Protein AF-Q8CYQ8-F1 (afdb_monomer_lite)

Secondary structure (DSSP, 8-state):
--HHHHHHHHHHHTTSHHHHHSHHHHHHHHHHHHHHHTT--HHHHHHHHHHHHHHHHHHTTT---HHHHHHHHHHTTS----THHHHHHHHHHHHHHTT-

Organism: Streptococcus pneumoniae (strain ATCC BAA-255 / R6) (NCBI:txid171101)

Foldseek 3Di:
DDLVVLLVLLVVLLVDPQQVVPPLSNVLSVVLNVCVVVVNDSVVSLLSSLVSVLVVCVVVVLDDPPSSLVSLVVSLPPDDPDPSSVSSVVSSVSNVVVVD

Sequence (100 aa):
MMRNEFRERVEQLLQQKEINENSELSHLFRLAIQN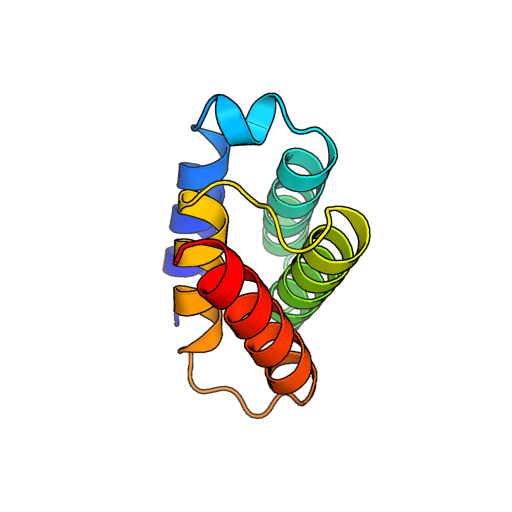LDRNEKYQTVMANLSQGLSLYLMTHHYQAPKSVIDFGLWIAKAPSQERGRLAFLQMLAQTLQGFR

Structure (mmCIF, N/CA/C/O backbone):
data_AF-Q8CYQ8-F1
#
_entry.id   AF-Q8CYQ8-F1
#
loop_
_atom_site.group_PDB
_atom_site.id
_atom_site.type_symbol
_atom_site.label_atom_id
_atom_site.label_alt_id
_atom_site.label_comp_id
_atom_site.label_asym_id
_atom_site.label_entity_id
_atom_site.label_seq_id
_atom_site.pdbx_PDB_ins_code
_atom_site.Cartn_x
_atom_site.Cartn_y
_atom_site.Cartn_z
_atom_site.occupancy
_atom_site.B_iso_or_equiv
_atom_site.auth_seq_id
_atom_site.auth_comp_id
_atom_site.auth_asym_id
_atom_site.auth_atom_id
_atom_site.pdbx_PDB_model_num
ATOM 1 N N . MET A 1 1 ? -0.898 -5.540 15.083 1.00 78.25 1 MET A N 1
ATOM 2 C CA . MET A 1 1 ? -1.171 -4.385 14.206 1.00 78.25 1 MET A CA 1
ATOM 3 C C . MET A 1 1 ? -2.669 -4.170 14.173 1.00 78.25 1 MET A C 1
ATOM 5 O O . MET A 1 1 ? -3.392 -5.147 13.996 1.00 78.25 1 MET A O 1
ATOM 9 N N . MET A 1 2 ? -3.120 -2.944 14.428 1.00 87.00 2 MET A N 1
ATOM 10 C CA . MET A 1 2 ? -4.547 -2.611 14.492 1.00 87.00 2 MET A CA 1
ATOM 11 C C . MET A 1 2 ? -5.058 -2.129 13.129 1.00 87.00 2 MET A C 1
ATOM 13 O O . MET A 1 2 ? -4.309 -1.516 12.373 1.00 87.00 2 MET A O 1
ATOM 17 N N . ARG A 1 3 ? -6.348 -2.358 12.839 1.00 90.50 3 ARG A N 1
ATOM 18 C CA . ARG A 1 3 ? -7.011 -1.909 11.596 1.00 90.50 3 ARG A CA 1
ATOM 19 C C . ARG A 1 3 ? -6.821 -0.410 11.340 1.00 90.50 3 ARG A C 1
ATOM 21 O O . ARG A 1 3 ? -6.556 -0.028 10.207 1.00 90.50 3 ARG A O 1
ATOM 28 N N . ASN A 1 4 ? -6.930 0.412 12.384 1.00 93.19 4 ASN A N 1
ATOM 29 C CA . ASN A 1 4 ? -6.810 1.868 12.270 1.00 93.19 4 ASN A CA 1
ATOM 30 C C . ASN A 1 4 ? -5.375 2.293 11.942 1.00 93.19 4 ASN A C 1
ATOM 32 O O . ASN A 1 4 ? -5.175 3.050 11.006 1.00 93.19 4 ASN A O 1
ATOM 36 N N . GLU A 1 5 ? -4.378 1.717 12.618 1.00 93.12 5 GLU A N 1
ATOM 37 C CA . GLU A 1 5 ? -2.960 2.000 12.348 1.00 93.12 5 GLU A CA 1
ATOM 38 C C . GLU A 1 5 ? -2.569 1.625 10.906 1.00 93.12 5 GLU A C 1
ATOM 40 O O . GLU A 1 5 ? -1.814 2.333 10.242 1.00 93.12 5 GLU A O 1
ATOM 45 N N . PHE A 1 6 ? -3.111 0.5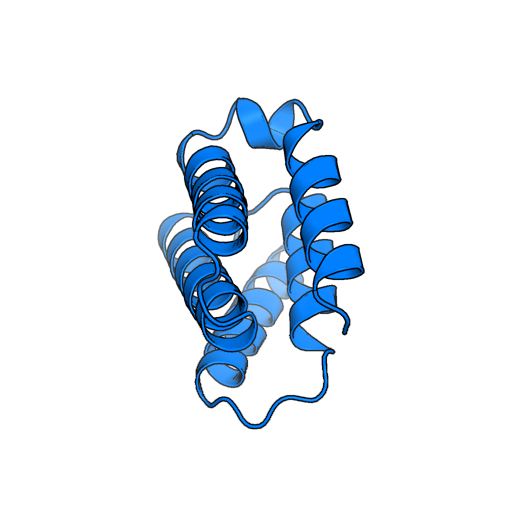14 10.392 1.00 94.44 6 PHE A N 1
ATOM 46 C CA . PHE A 1 6 ? -2.932 0.125 8.994 1.00 94.44 6 PHE A CA 1
ATOM 47 C C . PHE A 1 6 ? -3.583 1.117 8.032 1.00 94.44 6 PHE A C 1
ATOM 49 O O . PHE A 1 6 ? -2.926 1.545 7.085 1.00 94.44 6 PHE A O 1
ATOM 56 N N . ARG A 1 7 ? -4.840 1.510 8.285 1.00 96.81 7 ARG A N 1
ATOM 57 C CA . ARG A 1 7 ? -5.537 2.525 7.484 1.00 96.81 7 ARG A CA 1
ATOM 58 C C . ARG A 1 7 ? -4.741 3.828 7.435 1.00 96.81 7 ARG A C 1
ATOM 60 O O . ARG A 1 7 ? -4.457 4.302 6.342 1.00 96.81 7 ARG A O 1
ATOM 67 N N . GLU A 1 8 ? -4.338 4.352 8.589 1.00 96.94 8 GLU A N 1
ATOM 68 C CA . GLU A 1 8 ? -3.609 5.619 8.697 1.00 96.94 8 GLU A CA 1
ATOM 69 C C . GLU A 1 8 ? -2.317 5.604 7.876 1.00 96.94 8 GLU A C 1
ATOM 71 O O . GLU A 1 8 ? -2.031 6.547 7.143 1.00 96.94 8 GLU A O 1
ATOM 76 N N . ARG A 1 9 ? -1.545 4.513 7.932 1.00 96.69 9 ARG A N 1
ATOM 77 C CA . ARG A 1 9 ? -0.309 4.398 7.142 1.00 96.69 9 ARG A CA 1
ATOM 78 C C . ARG A 1 9 ? -0.568 4.296 5.644 1.00 96.69 9 ARG A C 1
ATOM 80 O O . ARG A 1 9 ? 0.188 4.872 4.866 1.00 96.69 9 ARG A O 1
ATOM 87 N N . VAL A 1 10 ? -1.617 3.587 5.231 1.00 98.00 10 VAL A N 1
ATOM 88 C CA . VAL A 1 10 ? -2.012 3.531 3.815 1.00 98.00 10 VAL A CA 1
ATOM 89 C C . VAL A 1 10 ? -2.468 4.912 3.330 1.00 98.00 10 VAL A C 1
ATOM 91 O O . VAL A 1 10 ? -2.075 5.344 2.248 1.00 98.00 10 VAL A O 1
ATOM 94 N N . GLU A 1 11 ? -3.229 5.647 4.139 1.00 98.06 11 GLU A N 1
ATOM 95 C CA . GLU A 1 11 ? -3.653 7.018 3.830 1.00 98.06 11 GLU A CA 1
ATOM 96 C C . GLU A 1 11 ? -2.458 7.984 3.756 1.00 98.06 11 GLU A C 1
ATOM 98 O O . GLU A 1 11 ? -2.395 8.799 2.839 1.00 98.06 11 GLU A O 1
ATOM 103 N N . GLN A 1 12 ? -1.463 7.848 4.638 1.00 97.94 12 GLN A N 1
ATOM 104 C CA . GLN A 1 12 ? -0.213 8.618 4.569 1.00 97.94 12 GLN A CA 1
ATOM 105 C C . GLN A 1 12 ? 0.585 8.336 3.290 1.00 97.94 12 GLN A C 1
ATOM 107 O O . GLN A 1 12 ? 1.126 9.266 2.693 1.00 97.94 12 GLN A O 1
ATOM 112 N N . LEU A 1 13 ? 0.649 7.081 2.831 1.00 98.12 13 LEU A N 1
ATOM 113 C CA . LEU A 1 13 ? 1.264 6.755 1.538 1.00 98.12 13 LEU A CA 1
ATOM 114 C C . LEU A 1 13 ? 0.508 7.424 0.387 1.00 98.12 13 LEU A C 1
ATOM 116 O O . LEU A 1 13 ? 1.123 8.009 -0.499 1.00 98.12 13 LEU A O 1
ATOM 120 N N . LEU A 1 14 ? -0.825 7.425 0.437 1.00 98.12 14 LEU A N 1
ATOM 121 C CA . LEU A 1 14 ? -1.673 8.088 -0.558 1.00 98.12 14 LEU A CA 1
ATOM 122 C C . LEU A 1 14 ? -1.588 9.623 -0.541 1.00 98.12 14 LEU A C 1
ATOM 124 O O . LEU A 1 14 ? -2.138 10.254 -1.440 1.00 98.12 14 LEU A O 1
ATOM 128 N N . GLN A 1 15 ? -0.897 10.242 0.418 1.00 97.62 15 GLN A N 1
ATOM 129 C CA . GLN A 1 15 ? -0.581 11.677 0.388 1.00 97.62 15 GLN A CA 1
ATOM 130 C C . GLN A 1 15 ? 0.725 11.980 -0.359 1.00 97.62 15 GLN A C 1
ATOM 132 O O . GLN A 1 15 ? 0.998 13.131 -0.697 1.00 97.62 15 GLN A O 1
ATOM 137 N N . GLN A 1 16 ? 1.544 10.964 -0.629 1.00 97.81 16 GLN A N 1
ATOM 138 C CA . GLN A 1 16 ? 2.845 11.149 -1.253 1.00 97.81 16 GLN A CA 1
ATOM 139 C C . GLN A 1 16 ? 2.699 11.253 -2.769 1.00 97.81 16 GLN A C 1
ATOM 141 O O . GLN A 1 16 ? 2.003 10.463 -3.413 1.00 97.81 16 GLN A O 1
ATOM 146 N N . LYS A 1 17 ? 3.389 12.234 -3.353 1.00 96.06 17 LYS A N 1
ATOM 147 C CA . LYS A 1 17 ? 3.375 12.465 -4.798 1.00 96.06 17 LYS A CA 1
ATOM 148 C C . LYS A 1 17 ? 3.865 11.234 -5.571 1.00 96.06 17 LYS A C 1
ATOM 150 O O . LYS A 1 17 ? 3.175 10.791 -6.478 1.00 96.06 17 LYS A O 1
ATOM 155 N N . GLU A 1 18 ? 4.973 10.631 -5.137 1.00 95.69 18 GLU A N 1
ATOM 156 C CA . GLU A 1 18 ? 5.562 9.437 -5.766 1.00 95.69 18 GLU A CA 1
ATOM 157 C C . GLU A 1 18 ? 4.598 8.241 -5.835 1.00 95.69 18 GLU A C 1
ATOM 159 O O . GLU A 1 18 ? 4.613 7.483 -6.801 1.00 95.69 18 GLU A O 1
ATOM 164 N N . ILE A 1 19 ? 3.715 8.095 -4.841 1.00 97.50 19 ILE A N 1
ATOM 165 C CA . ILE A 1 19 ? 2.714 7.026 -4.812 1.00 97.50 19 ILE A CA 1
ATOM 166 C C . ILE A 1 19 ? 1.553 7.344 -5.748 1.00 97.50 19 ILE A C 1
ATOM 168 O O . ILE A 1 19 ? 1.033 6.443 -6.392 1.00 97.50 19 ILE A O 1
ATOM 172 N N . ASN A 1 20 ? 1.134 8.607 -5.841 1.00 96.50 20 ASN A N 1
ATOM 173 C CA . ASN A 1 20 ? 0.027 8.999 -6.717 1.00 96.50 20 ASN A CA 1
ATOM 174 C C . ASN A 1 20 ? 0.415 9.087 -8.195 1.00 96.50 20 ASN A C 1
ATOM 176 O O . ASN A 1 20 ? -0.446 8.893 -9.048 1.00 96.50 20 ASN A O 1
ATOM 180 N N . GLU A 1 21 ? 1.683 9.361 -8.500 1.00 96.62 21 GLU A N 1
ATOM 181 C CA . GLU A 1 21 ? 2.211 9.312 -9.869 1.00 96.62 21 GLU A CA 1
ATOM 182 C C . GLU A 1 21 ? 2.419 7.871 -10.356 1.00 96.62 21 GLU A C 1
ATOM 184 O O . GLU A 1 21 ? 2.423 7.623 -11.561 1.00 96.62 21 GLU A O 1
ATOM 189 N N . ASN A 1 22 ? 2.520 6.906 -9.437 1.00 97.38 22 ASN A N 1
ATOM 190 C CA . ASN A 1 22 ? 2.522 5.485 -9.754 1.00 97.38 22 ASN A CA 1
ATOM 191 C C . ASN A 1 22 ? 1.093 4.917 -9.702 1.00 97.38 22 ASN A C 1
ATOM 193 O O . ASN A 1 22 ? 0.541 4.651 -8.631 1.00 97.38 22 ASN A O 1
ATOM 197 N N . SER A 1 23 ? 0.483 4.719 -10.871 1.00 96.62 23 SER A N 1
ATOM 198 C CA . SER A 1 23 ? -0.911 4.270 -10.978 1.00 96.62 23 SER A CA 1
ATOM 199 C C . SER A 1 23 ? -1.161 2.910 -10.317 1.00 96.62 23 SER A C 1
ATOM 201 O O . SER A 1 23 ? -2.205 2.734 -9.687 1.00 96.62 23 SER A O 1
ATOM 203 N N . GLU A 1 24 ? -0.214 1.974 -10.401 1.00 97.94 24 GLU A N 1
ATOM 204 C CA . GLU A 1 24 ? -0.337 0.635 -9.815 1.00 97.94 24 GLU A CA 1
ATOM 205 C C . GLU A 1 24 ? -0.317 0.679 -8.287 1.00 97.94 24 GLU A C 1
ATOM 207 O O . GLU A 1 24 ? -1.225 0.155 -7.636 1.00 97.94 24 GLU A O 1
ATOM 212 N N . LEU A 1 25 ? 0.669 1.362 -7.699 1.00 98.25 25 LEU A N 1
ATOM 213 C CA . LEU A 1 25 ? 0.757 1.526 -6.248 1.00 98.25 25 LEU A CA 1
ATOM 214 C C . LEU A 1 25 ? -0.443 2.304 -5.704 1.00 98.25 25 LEU A C 1
ATOM 216 O O . LEU A 1 25 ? -1.069 1.865 -4.735 1.00 98.25 25 LEU A O 1
ATOM 220 N N . SER A 1 26 ? -0.809 3.422 -6.342 1.00 98.25 26 SER A N 1
ATOM 221 C CA . SER A 1 26 ? -1.992 4.197 -5.949 1.00 98.25 26 SER A CA 1
ATOM 222 C C . SER A 1 26 ? -3.252 3.332 -5.977 1.00 98.25 26 SER A C 1
ATOM 224 O O . SER A 1 26 ? -4.045 3.366 -5.033 1.00 98.25 26 SER A O 1
ATOM 226 N N . HIS A 1 27 ? -3.422 2.509 -7.017 1.00 98.38 27 HIS A N 1
ATOM 227 C CA . HIS A 1 27 ? -4.553 1.595 -7.129 1.00 98.38 27 HIS A CA 1
ATOM 228 C C . HIS A 1 27 ? -4.570 0.557 -6.002 1.00 98.38 27 HIS A C 1
ATOM 230 O O . HIS A 1 27 ? -5.598 0.413 -5.338 1.00 98.38 27 HIS A O 1
ATOM 236 N N . LEU A 1 28 ? -3.442 -0.111 -5.732 1.00 98.44 28 LEU A N 1
ATOM 237 C CA . LEU A 1 28 ? -3.326 -1.103 -4.657 1.00 98.44 28 LEU A CA 1
ATOM 238 C C . LEU A 1 28 ? -3.710 -0.516 -3.291 1.00 98.44 28 LEU A C 1
ATOM 240 O O . LEU A 1 28 ? -4.499 -1.110 -2.551 1.00 98.44 28 LEU A O 1
ATOM 244 N N . PHE A 1 29 ? -3.199 0.672 -2.968 1.00 98.50 29 PHE A N 1
ATOM 245 C CA . PHE A 1 29 ? -3.492 1.332 -1.697 1.00 98.50 29 PHE A CA 1
ATOM 246 C C . PHE A 1 29 ? -4.939 1.834 -1.611 1.00 98.50 29 PHE A C 1
ATOM 248 O O . PHE A 1 29 ? -5.590 1.645 -0.582 1.00 98.50 29 PHE A O 1
ATOM 255 N N . ARG A 1 30 ? -5.492 2.410 -2.687 1.00 98.38 30 ARG A N 1
ATOM 256 C CA . ARG A 1 30 ? -6.904 2.841 -2.721 1.00 98.38 30 ARG A CA 1
ATOM 257 C C . ARG A 1 30 ? -7.863 1.663 -2.600 1.00 98.38 30 ARG A C 1
ATOM 259 O O . ARG A 1 30 ? -8.844 1.762 -1.865 1.00 98.38 30 ARG A O 1
ATOM 266 N N . LEU A 1 31 ? -7.564 0.548 -3.266 1.00 98.19 31 LEU A N 1
ATOM 267 C CA . LEU A 1 31 ? -8.352 -0.677 -3.164 1.00 98.19 31 LEU A CA 1
ATOM 268 C C . LEU A 1 31 ? -8.342 -1.219 -1.730 1.00 98.19 31 LEU A C 1
ATOM 270 O O . LEU A 1 31 ? -9.391 -1.587 -1.207 1.00 98.19 31 LEU A O 1
ATOM 274 N N . ALA A 1 32 ? -7.187 -1.193 -1.056 1.00 97.88 32 ALA A N 1
ATOM 275 C CA . ALA A 1 32 ? -7.104 -1.589 0.346 1.00 97.88 32 ALA A CA 1
ATOM 276 C C . ALA A 1 32 ? -8.015 -0.728 1.241 1.00 97.88 32 ALA A C 1
ATOM 278 O O . ALA A 1 32 ? -8.768 -1.272 2.047 1.00 97.88 32 ALA A O 1
ATOM 279 N N . ILE A 1 33 ? -8.011 0.600 1.068 1.00 98.19 33 ILE A N 1
ATOM 280 C CA . ILE A 1 33 ? -8.902 1.508 1.811 1.00 98.19 33 ILE A CA 1
ATOM 281 C C . ILE A 1 33 ? -10.376 1.219 1.520 1.00 98.19 33 ILE A C 1
ATOM 283 O O . ILE A 1 33 ? -11.160 1.070 2.459 1.00 98.19 33 ILE A O 1
ATOM 287 N N . GLN A 1 34 ? -10.734 1.069 0.245 1.00 97.81 34 GLN A N 1
ATOM 288 C CA . GLN A 1 34 ? -12.101 0.771 -0.178 1.00 97.81 34 GLN A CA 1
ATOM 289 C C . GLN A 1 34 ? -12.612 -0.543 0.426 1.00 97.81 34 GLN A C 1
ATOM 291 O O . GLN A 1 34 ? -13.755 -0.621 0.879 1.00 97.81 34 GLN A O 1
ATOM 296 N N . ASN A 1 35 ? -11.771 -1.573 0.464 1.00 97.31 35 ASN A N 1
ATOM 297 C CA . ASN A 1 35 ? -12.127 -2.862 1.041 1.00 97.31 35 ASN A CA 1
ATOM 298 C C . ASN A 1 35 ? -12.292 -2.780 2.564 1.00 97.31 35 ASN A C 1
ATOM 300 O O . ASN A 1 35 ? -13.220 -3.377 3.117 1.00 97.31 35 ASN A O 1
ATOM 304 N N . LEU A 1 36 ? -11.463 -1.979 3.248 1.00 96.00 36 LEU A N 1
ATOM 305 C CA . LEU A 1 36 ? -11.698 -1.663 4.659 1.00 96.00 36 LEU A CA 1
ATOM 306 C C . LEU A 1 36 ? -13.030 -0.933 4.854 1.00 96.00 36 LEU A C 1
ATOM 308 O O . LEU A 1 36 ? -13.733 -1.254 5.806 1.00 96.00 36 LEU A O 1
ATOM 312 N N . ASP A 1 37 ? -13.403 0.010 3.987 1.00 95.94 37 ASP A N 1
ATOM 313 C CA . ASP A 1 37 ? -14.686 0.729 4.089 1.00 95.94 37 ASP A CA 1
ATOM 314 C C . ASP A 1 37 ? -15.891 -0.189 3.856 1.00 95.94 37 ASP A C 1
ATOM 316 O O . ASP A 1 37 ? -16.932 -0.039 4.492 1.00 95.94 37 ASP A O 1
ATOM 320 N N . ARG A 1 38 ? -15.728 -1.212 3.011 1.00 95.00 38 ARG A N 1
ATOM 321 C CA . ARG A 1 38 ? -16.731 -2.262 2.763 1.00 95.00 38 ARG A CA 1
ATOM 322 C C . ARG A 1 38 ? -16.832 -3.307 3.879 1.00 95.00 38 ARG A C 1
ATOM 324 O O . ARG A 1 38 ? -17.559 -4.285 3.725 1.00 95.00 38 ARG A O 1
ATOM 331 N N . ASN A 1 39 ? -16.135 -3.110 5.000 1.00 88.38 39 ASN A N 1
ATOM 332 C CA . ASN A 1 39 ? -16.062 -4.052 6.121 1.00 88.38 39 ASN A CA 1
ATOM 333 C C . ASN A 1 39 ? -15.536 -5.444 5.737 1.00 88.38 39 ASN A C 1
ATOM 335 O O . ASN A 1 39 ? -15.866 -6.436 6.394 1.00 88.38 39 ASN A O 1
ATOM 339 N N . GLU A 1 40 ? -14.669 -5.531 4.721 1.00 92.12 40 GLU A N 1
ATOM 340 C CA . GLU A 1 40 ? -13.893 -6.751 4.519 1.00 92.12 40 GLU A CA 1
ATOM 341 C C . GLU A 1 40 ? -13.042 -7.050 5.759 1.00 92.12 40 GLU A C 1
ATOM 343 O O . GLU A 1 40 ? -12.608 -6.155 6.497 1.00 92.12 40 GLU A O 1
ATOM 348 N N . LYS A 1 41 ? -12.789 -8.341 6.000 1.00 92.50 41 LYS A N 1
ATOM 349 C CA . LYS A 1 41 ? -11.946 -8.763 7.117 1.00 92.50 41 LYS A CA 1
ATOM 350 C C . LYS A 1 41 ? -10.567 -8.132 6.962 1.00 92.50 41 LYS A C 1
ATOM 352 O O . LYS A 1 41 ? -9.909 -8.303 5.940 1.00 92.50 41 LYS A O 1
ATOM 357 N N . TYR A 1 42 ? -10.109 -7.463 8.015 1.00 91.12 42 TYR A N 1
ATOM 358 C CA . TYR A 1 42 ? -8.812 -6.791 8.050 1.00 91.12 42 TYR A CA 1
ATOM 359 C C . TYR A 1 42 ? -7.657 -7.696 7.589 1.00 91.12 42 TYR A C 1
ATOM 361 O O . TYR A 1 42 ? -6.806 -7.273 6.811 1.00 91.12 42 TYR A O 1
ATOM 369 N N . GLN A 1 43 ? -7.663 -8.961 8.018 1.00 89.44 43 GLN A N 1
ATOM 370 C CA . GLN A 1 43 ? -6.655 -9.947 7.627 1.00 89.44 43 GLN A CA 1
ATOM 371 C C . GLN A 1 43 ? -6.671 -10.217 6.117 1.00 89.44 43 GLN A C 1
ATOM 373 O O . GLN A 1 43 ? -5.609 -10.303 5.508 1.00 89.44 43 GLN A O 1
ATOM 378 N N . THR A 1 44 ? -7.857 -10.291 5.507 1.00 91.69 44 THR A N 1
ATOM 379 C CA . THR A 1 44 ? -8.020 -10.464 4.058 1.00 91.69 44 THR A CA 1
ATOM 380 C C . THR A 1 44 ? -7.493 -9.249 3.300 1.00 91.69 44 THR A C 1
ATOM 382 O O . THR A 1 44 ? -6.736 -9.415 2.349 1.00 91.69 44 THR A O 1
ATOM 385 N N . VAL A 1 45 ? -7.797 -8.030 3.759 1.00 94.44 45 VAL A N 1
ATOM 386 C CA . VAL A 1 45 ? -7.270 -6.803 3.137 1.00 94.44 45 VAL A CA 1
ATOM 387 C C . VAL A 1 45 ? -5.743 -6.748 3.215 1.00 94.44 45 VAL A C 1
ATOM 389 O O . VAL A 1 45 ? -5.085 -6.482 2.210 1.00 94.44 45 VAL A O 1
ATOM 392 N N . MET A 1 46 ? -5.163 -7.047 4.383 1.00 92.00 46 MET A N 1
ATOM 393 C CA . MET A 1 46 ? -3.708 -7.119 4.541 1.00 92.00 46 MET A CA 1
ATOM 394 C C . MET A 1 46 ? -3.072 -8.157 3.613 1.00 92.00 46 MET A C 1
ATOM 396 O O . MET A 1 46 ? -2.035 -7.876 3.010 1.00 92.00 46 MET A O 1
ATOM 400 N N . ALA A 1 47 ? -3.661 -9.352 3.516 1.00 90.12 47 ALA A N 1
ATOM 401 C CA . ALA A 1 47 ? -3.148 -10.428 2.674 1.00 90.12 47 ALA A CA 1
ATOM 402 C C . ALA A 1 47 ? -3.184 -10.037 1.190 1.00 90.12 47 ALA A C 1
ATOM 404 O O . ALA A 1 47 ? -2.167 -10.156 0.507 1.00 90.12 47 ALA A O 1
ATOM 405 N N . ASN A 1 48 ? -4.307 -9.482 0.729 1.00 93.56 48 ASN A N 1
ATOM 406 C CA . ASN A 1 48 ? -4.477 -9.021 -0.648 1.00 93.56 48 ASN A CA 1
ATOM 407 C C . ASN A 1 48 ? -3.497 -7.893 -0.992 1.00 93.56 48 ASN A C 1
ATOM 409 O O . ASN A 1 48 ? -2.844 -7.948 -2.032 1.00 93.56 48 ASN A O 1
ATOM 413 N N . LEU A 1 49 ? -3.329 -6.903 -0.104 1.00 95.50 49 LEU A N 1
ATOM 414 C CA . LEU A 1 49 ? -2.358 -5.829 -0.322 1.00 95.50 49 LEU A CA 1
ATOM 415 C C . LEU A 1 49 ? -0.924 -6.371 -0.351 1.00 95.50 49 LEU A C 1
ATOM 417 O O . LEU A 1 49 ? -0.151 -5.994 -1.225 1.00 95.50 49 LEU A O 1
ATOM 421 N N . SER A 1 50 ? -0.573 -7.281 0.562 1.00 93.38 50 SER A N 1
ATOM 422 C CA . SER A 1 50 ? 0.761 -7.900 0.585 1.00 93.38 50 SER A CA 1
ATOM 423 C C . SER A 1 50 ? 1.045 -8.653 -0.716 1.00 93.38 50 SER A C 1
ATOM 425 O O . SER A 1 50 ? 2.127 -8.518 -1.278 1.00 93.38 50 SER A O 1
ATOM 427 N N . GLN A 1 51 ? 0.064 -9.402 -1.227 1.00 93.44 51 GLN A N 1
ATOM 428 C CA . GLN A 1 51 ? 0.177 -10.110 -2.501 1.00 93.44 51 GLN A CA 1
ATOM 429 C C . GLN A 1 51 ? 0.303 -9.145 -3.688 1.00 93.44 51 GLN A C 1
ATOM 431 O O . GLN A 1 51 ? 1.141 -9.361 -4.563 1.00 93.44 51 GLN A O 1
ATOM 436 N N . GLY A 1 52 ? -0.485 -8.068 -3.705 1.00 96.38 52 GLY A N 1
ATOM 437 C CA . GLY A 1 52 ? -0.385 -7.025 -4.724 1.00 96.38 52 GLY A CA 1
ATOM 438 C C . GLY A 1 52 ? 0.990 -6.355 -4.733 1.00 96.38 52 GLY A C 1
ATOM 439 O O . GLY A 1 52 ? 1.597 -6.209 -5.790 1.00 96.38 52 GLY A O 1
ATOM 440 N N . LEU A 1 53 ? 1.534 -6.039 -3.554 1.00 96.50 53 LEU A N 1
ATOM 441 C CA . LEU A 1 53 ? 2.885 -5.492 -3.424 1.00 96.50 53 LEU A CA 1
ATOM 442 C C . LEU A 1 53 ? 3.962 -6.499 -3.847 1.00 96.50 53 LEU A C 1
ATOM 444 O O . LEU A 1 53 ? 4.921 -6.106 -4.503 1.00 96.50 53 LEU A O 1
ATOM 448 N N . SER A 1 54 ? 3.813 -7.793 -3.539 1.00 94.00 54 SER A N 1
ATOM 449 C CA . SER A 1 54 ? 4.714 -8.829 -4.068 1.00 94.00 54 SER A CA 1
ATOM 450 C C . SER A 1 54 ? 4.746 -8.828 -5.594 1.00 94.00 54 SER A C 1
ATOM 452 O O . SER A 1 54 ? 5.828 -8.847 -6.177 1.00 94.00 54 SER A O 1
ATOM 454 N N . LEU A 1 55 ? 3.575 -8.794 -6.237 1.00 95.69 55 LEU A N 1
ATOM 455 C CA . LEU A 1 55 ? 3.473 -8.790 -7.695 1.00 95.69 55 LEU A CA 1
ATOM 456 C C . LEU A 1 55 ? 4.061 -7.510 -8.303 1.00 95.69 55 LEU A C 1
ATOM 458 O O . LEU A 1 55 ? 4.779 -7.580 -9.301 1.00 95.69 55 LEU A O 1
ATOM 462 N N . TYR A 1 56 ? 3.810 -6.360 -7.677 1.00 97.25 56 TYR A N 1
ATOM 463 C CA . TYR A 1 56 ? 4.429 -5.096 -8.063 1.00 97.25 56 TYR A CA 1
ATOM 464 C C . TYR A 1 56 ? 5.960 -5.208 -8.030 1.00 97.25 56 TYR A C 1
ATOM 466 O O . TYR A 1 56 ? 6.623 -4.949 -9.030 1.00 97.25 56 TYR A O 1
ATOM 474 N N . LEU A 1 57 ? 6.532 -5.693 -6.921 1.00 95.69 57 LEU A N 1
ATOM 475 C CA . LEU A 1 57 ? 7.983 -5.863 -6.800 1.00 95.69 57 LEU A CA 1
ATOM 476 C C . LEU A 1 57 ? 8.539 -6.817 -7.865 1.00 95.69 57 LEU A C 1
ATOM 478 O O . LEU A 1 57 ? 9.563 -6.510 -8.460 1.00 95.69 57 LEU A O 1
ATOM 482 N N . MET A 1 58 ? 7.862 -7.929 -8.166 1.00 94.00 58 MET A N 1
ATOM 483 C CA . MET A 1 58 ? 8.292 -8.842 -9.238 1.00 94.00 58 MET A CA 1
ATOM 484 C C . MET A 1 58 ? 8.374 -8.161 -10.599 1.00 94.00 58 MET A C 1
ATOM 486 O O . MET A 1 58 ? 9.350 -8.327 -11.326 1.00 94.00 58 MET A O 1
ATOM 490 N N . THR A 1 59 ? 7.322 -7.428 -10.952 1.00 96.06 59 THR A N 1
ATOM 491 C CA . THR A 1 59 ? 7.164 -6.818 -12.278 1.00 96.06 59 THR A CA 1
ATOM 492 C C . THR A 1 59 ? 8.022 -5.569 -12.451 1.00 96.06 59 THR A C 1
ATOM 494 O O . THR A 1 59 ? 8.383 -5.225 -13.572 1.00 96.06 59 THR A O 1
ATOM 497 N N . HIS A 1 60 ? 8.421 -4.941 -11.345 1.00 95.69 60 HIS A N 1
ATOM 498 C CA . HIS A 1 60 ? 9.243 -3.735 -11.316 1.00 95.69 60 HIS A CA 1
ATOM 499 C C . HIS A 1 60 ? 10.695 -4.025 -10.908 1.00 95.69 60 HIS A C 1
ATOM 501 O O . HIS A 1 60 ? 11.367 -3.166 -10.343 1.00 95.69 60 HIS A O 1
ATOM 507 N N . HIS A 1 61 ? 11.195 -5.238 -11.170 1.00 93.69 61 HIS A N 1
ATOM 508 C CA . HIS A 1 61 ? 12.582 -5.645 -10.891 1.00 93.69 61 HIS A CA 1
ATOM 509 C C . HIS A 1 61 ? 13.031 -5.360 -9.452 1.00 93.69 61 HIS A C 1
ATOM 511 O O . HIS A 1 61 ? 14.165 -4.958 -9.198 1.00 93.69 61 HIS A O 1
ATOM 517 N N . TYR A 1 62 ? 12.123 -5.566 -8.503 1.00 91.62 62 TYR A N 1
ATOM 518 C CA . TYR A 1 62 ? 12.322 -5.338 -7.079 1.00 91.62 62 TYR A CA 1
ATOM 519 C C . TYR A 1 62 ? 12.605 -3.875 -6.726 1.00 91.62 62 TYR A C 1
ATOM 521 O O . TYR A 1 62 ? 13.122 -3.605 -5.647 1.00 91.62 62 TYR A O 1
ATOM 529 N N . GLN A 1 63 ? 12.234 -2.928 -7.589 1.00 92.62 63 GLN A N 1
ATOM 530 C CA . GLN A 1 63 ? 12.342 -1.496 -7.338 1.00 92.62 63 GLN A CA 1
ATOM 531 C C . GLN A 1 63 ? 10.993 -0.934 -6.886 1.00 92.62 63 GLN A C 1
ATOM 533 O O . GLN A 1 63 ? 9.958 -1.136 -7.519 1.00 92.62 63 GLN A O 1
ATOM 538 N N . ALA A 1 64 ? 11.002 -0.189 -5.786 1.00 94.06 64 ALA A N 1
ATOM 539 C CA . ALA A 1 64 ? 9.850 0.567 -5.318 1.00 94.06 64 ALA A CA 1
ATOM 540 C C . ALA A 1 64 ? 10.317 1.797 -4.533 1.00 94.06 64 ALA A C 1
ATOM 542 O O . ALA A 1 64 ? 11.451 1.810 -4.038 1.00 94.06 64 ALA A O 1
ATOM 543 N N . PRO A 1 65 ? 9.450 2.809 -4.362 1.00 95.94 65 PRO A N 1
ATOM 544 C CA . PRO A 1 65 ? 9.731 3.911 -3.458 1.00 95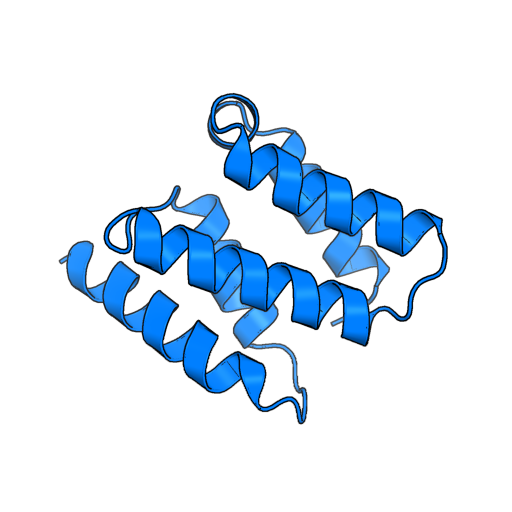.94 65 PRO A CA 1
ATOM 545 C C . PRO A 1 65 ? 10.065 3.408 -2.051 1.00 95.94 65 PRO A C 1
ATOM 547 O O . PRO A 1 65 ? 9.470 2.445 -1.557 1.00 95.94 65 PRO A O 1
ATOM 550 N N . LYS A 1 66 ? 11.004 4.079 -1.378 1.00 94.19 66 LYS A N 1
ATOM 551 C CA . LYS A 1 66 ? 11.459 3.686 -0.035 1.00 94.19 66 LYS A CA 1
ATOM 552 C C . LYS A 1 66 ? 10.295 3.591 0.957 1.00 94.19 66 LYS A C 1
ATOM 554 O O . LY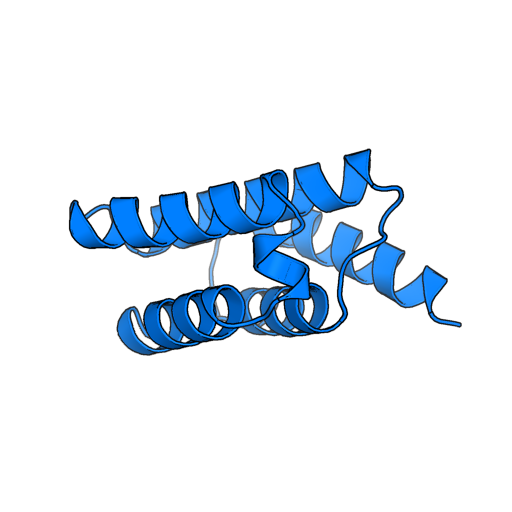S A 1 66 ? 10.261 2.675 1.773 1.00 94.19 66 LYS A O 1
ATOM 559 N N . SER A 1 67 ? 9.323 4.492 0.846 1.00 96.31 67 SER A N 1
ATOM 560 C CA . SER A 1 67 ? 8.095 4.516 1.643 1.00 96.31 67 SER A CA 1
ATOM 561 C C . SER A 1 67 ? 7.283 3.213 1.542 1.00 96.31 67 SER A C 1
ATOM 563 O O . SER A 1 67 ? 6.803 2.706 2.558 1.00 96.31 67 SER A O 1
ATOM 565 N N . VAL A 1 68 ? 7.196 2.618 0.348 1.00 96.44 68 VAL A N 1
ATOM 566 C CA . VAL A 1 68 ? 6.534 1.324 0.105 1.00 96.44 68 VAL A CA 1
ATOM 567 C C . VAL A 1 68 ? 7.316 0.178 0.734 1.00 96.44 68 VAL A C 1
ATOM 569 O O . VAL A 1 68 ? 6.716 -0.718 1.324 1.00 96.44 68 VAL A O 1
ATOM 572 N N . ILE A 1 69 ? 8.647 0.209 0.649 1.00 94.19 69 ILE A N 1
ATOM 573 C CA . ILE A 1 69 ? 9.508 -0.811 1.262 1.00 94.19 69 ILE A CA 1
ATOM 574 C C . ILE A 1 69 ? 9.420 -0.752 2.785 1.00 94.19 69 ILE A C 1
ATOM 576 O O . ILE A 1 69 ? 9.218 -1.783 3.428 1.00 94.19 69 ILE A O 1
ATOM 580 N N . ASP A 1 70 ? 9.482 0.447 3.361 1.00 94.12 70 ASP A N 1
ATOM 581 C CA . ASP A 1 70 ? 9.328 0.667 4.799 1.00 94.12 70 ASP A CA 1
ATOM 582 C C . ASP A 1 70 ? 7.946 0.193 5.283 1.00 94.12 70 ASP A C 1
ATOM 584 O O . ASP A 1 70 ? 7.839 -0.493 6.305 1.00 94.12 70 ASP A O 1
ATOM 588 N N . PHE A 1 71 ? 6.886 0.485 4.520 1.00 95.44 71 PHE A N 1
ATOM 589 C CA . PHE A 1 71 ? 5.542 -0.029 4.784 1.00 95.44 71 PHE A CA 1
ATOM 590 C C . PHE A 1 71 ? 5.471 -1.556 4.684 1.00 95.44 71 PHE A C 1
ATOM 592 O O . PHE A 1 71 ? 4.919 -2.208 5.573 1.00 95.44 71 PHE A O 1
ATOM 599 N N . GLY A 1 72 ? 6.069 -2.135 3.642 1.00 93.06 72 GLY A N 1
ATOM 600 C CA . GLY A 1 72 ? 6.155 -3.574 3.436 1.00 93.06 72 GLY A CA 1
ATOM 601 C C . GLY A 1 72 ? 6.828 -4.277 4.611 1.00 93.06 72 GLY A C 1
ATOM 602 O O . GLY A 1 72 ? 6.282 -5.224 5.172 1.00 93.06 72 GLY A O 1
ATOM 603 N N . LEU A 1 73 ? 7.971 -3.762 5.063 1.00 90.69 73 LEU A N 1
ATOM 604 C CA . LEU A 1 73 ? 8.664 -4.263 6.250 1.00 90.69 73 LEU A CA 1
ATOM 605 C C . LEU A 1 73 ? 7.813 -4.121 7.514 1.00 90.69 73 LEU A C 1
ATOM 607 O O . LEU A 1 73 ? 7.829 -5.006 8.371 1.00 90.69 73 LEU A O 1
ATOM 611 N N . TRP A 1 74 ? 7.065 -3.026 7.644 1.00 90.81 74 TRP A N 1
ATOM 612 C CA . TRP A 1 74 ? 6.183 -2.794 8.783 1.00 90.81 74 TRP A CA 1
ATOM 613 C C . TRP A 1 74 ? 5.028 -3.808 8.837 1.00 90.81 74 TRP A C 1
ATOM 615 O O . TRP A 1 74 ? 4.849 -4.465 9.869 1.00 90.81 74 TRP A O 1
ATOM 625 N N . ILE A 1 75 ? 4.305 -4.041 7.733 1.00 90.44 75 ILE A N 1
ATOM 626 C CA . ILE A 1 75 ? 3.259 -5.084 7.687 1.00 90.44 75 ILE A CA 1
ATOM 627 C C . ILE A 1 75 ? 3.851 -6.485 7.825 1.00 90.44 75 ILE A C 1
ATOM 629 O O . ILE A 1 75 ? 3.287 -7.339 8.511 1.00 90.44 75 ILE A O 1
ATOM 633 N N . ALA A 1 76 ? 5.044 -6.698 7.274 1.00 84.31 76 ALA A N 1
ATOM 634 C CA . ALA A 1 76 ? 5.764 -7.952 7.374 1.00 84.31 76 ALA A CA 1
ATOM 635 C C . ALA A 1 76 ? 6.423 -8.172 8.743 1.00 84.31 76 ALA A C 1
ATOM 637 O O . ALA A 1 76 ? 7.100 -9.185 8.906 1.00 84.31 76 ALA A O 1
ATOM 638 N N . LYS A 1 77 ? 6.207 -7.303 9.741 1.00 81.38 77 LYS A N 1
ATOM 639 C CA . LYS A 1 77 ? 6.524 -7.539 11.163 1.00 81.38 77 LYS A CA 1
ATOM 640 C C . LYS A 1 77 ? 5.291 -7.880 12.012 1.00 81.38 77 LYS A C 1
ATOM 642 O O . LYS A 1 77 ? 5.465 -8.417 13.103 1.00 81.38 77 LYS A O 1
ATOM 647 N N . ALA A 1 78 ? 4.062 -7.645 11.538 1.00 73.75 78 ALA A N 1
ATOM 648 C CA . ALA A 1 78 ? 2.850 -7.964 12.304 1.00 73.75 78 ALA A CA 1
ATOM 649 C C . ALA A 1 78 ? 2.783 -9.461 12.645 1.00 73.75 78 ALA A C 1
ATOM 651 O O . ALA A 1 78 ? 2.911 -10.259 11.734 1.00 73.75 78 ALA A O 1
ATOM 652 N N . PRO A 1 79 ? 2.547 -9.903 13.887 1.00 62.41 79 PRO A N 1
ATOM 653 C CA . PRO A 1 79 ? 2.386 -11.329 14.186 1.00 62.41 79 PRO A CA 1
ATOM 654 C C . PRO A 1 79 ? 1.175 -11.891 13.417 1.00 62.41 79 PRO A C 1
ATOM 656 O O . PRO A 1 79 ? 0.045 -11.479 13.663 1.00 62.41 79 PRO A O 1
ATOM 659 N N . SER A 1 80 ? 1.392 -12.781 12.445 1.00 57.31 80 SER A N 1
ATOM 660 C CA . SER A 1 80 ? 0.315 -13.398 11.656 1.00 57.31 80 SER A CA 1
ATOM 661 C C . SER A 1 80 ? 0.726 -14.788 11.168 1.00 57.31 80 SER A C 1
ATOM 663 O O . SER A 1 80 ? 1.887 -15.004 10.825 1.00 57.31 80 SER A O 1
ATOM 665 N N . GLN A 1 81 ? -0.224 -15.729 11.149 1.00 55.88 81 GLN A N 1
ATOM 666 C CA . GLN A 1 81 ? -0.023 -17.136 10.759 1.00 55.88 81 GLN A CA 1
ATOM 667 C C . GLN A 1 81 ? -0.116 -17.384 9.236 1.00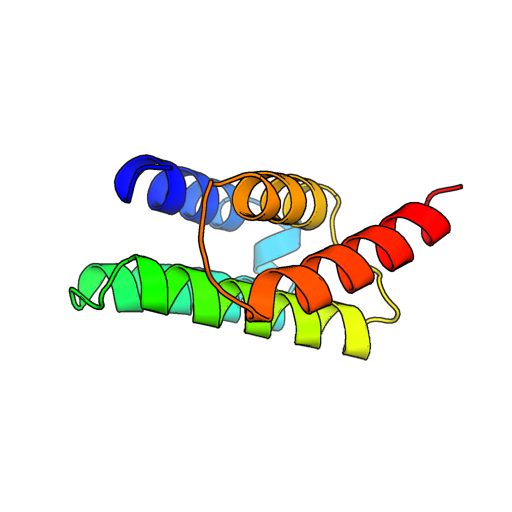 55.88 81 GLN A C 1
ATOM 669 O O . GLN A 1 81 ? -0.295 -18.511 8.783 1.00 55.88 81 GLN A O 1
ATOM 674 N N . GLU A 1 82 ? -0.033 -16.331 8.425 1.00 57.34 82 GLU A N 1
ATOM 675 C CA . GLU A 1 82 ? -0.390 -16.370 7.004 1.00 57.34 82 GLU A CA 1
ATOM 676 C C . GLU A 1 82 ? 0.823 -16.687 6.108 1.00 57.34 82 GLU A C 1
ATOM 678 O O . GLU A 1 82 ? 1.816 -15.954 6.087 1.00 57.34 82 GLU A O 1
ATOM 683 N N . ARG A 1 83 ? 0.713 -17.769 5.317 1.00 58.69 83 ARG A N 1
ATOM 684 C CA . ARG A 1 83 ? 1.749 -18.280 4.390 1.00 58.69 83 ARG A CA 1
ATOM 685 C C . ARG A 1 83 ? 2.240 -17.243 3.371 1.00 58.69 83 ARG A C 1
ATOM 687 O O . ARG A 1 83 ? 3.419 -17.258 3.026 1.00 58.69 83 ARG A O 1
ATOM 694 N N . GLY A 1 84 ? 1.375 -16.330 2.916 1.00 63.41 84 GLY A N 1
ATOM 695 C CA . GLY A 1 84 ? 1.711 -15.329 1.889 1.00 63.41 84 GLY A CA 1
ATOM 696 C C . GLY A 1 84 ? 2.831 -14.362 2.293 1.00 63.41 84 GLY A C 1
ATOM 697 O O . GLY A 1 84 ? 3.523 -13.806 1.442 1.00 63.41 84 GLY A O 1
ATOM 698 N N . ARG A 1 85 ? 3.080 -14.209 3.597 1.00 66.88 85 ARG A N 1
ATOM 699 C CA . ARG A 1 85 ? 4.095 -13.286 4.101 1.00 66.88 85 ARG A CA 1
ATOM 700 C C . ARG A 1 85 ? 5.526 -13.760 3.870 1.00 66.88 85 ARG A C 1
ATOM 702 O O . ARG A 1 85 ? 6.395 -12.910 3.738 1.00 66.88 85 ARG A O 1
ATOM 709 N N . LEU A 1 86 ? 5.790 -15.069 3.795 1.00 72.06 86 LEU A N 1
ATOM 710 C CA . LEU A 1 86 ? 7.143 -15.566 3.504 1.00 72.06 86 LEU A CA 1
ATOM 711 C C . LEU A 1 86 ? 7.586 -15.168 2.096 1.00 72.06 86 LEU A C 1
ATOM 713 O O . LEU A 1 86 ? 8.683 -14.643 1.936 1.00 72.06 86 LEU A O 1
ATOM 717 N N . ALA A 1 87 ? 6.710 -15.348 1.104 1.00 79.88 87 ALA A N 1
ATOM 718 C CA . ALA A 1 87 ? 6.972 -14.894 -0.258 1.00 79.88 87 ALA A CA 1
ATOM 719 C C . ALA A 1 87 ? 7.174 -13.373 -0.286 1.00 79.88 87 ALA A C 1
ATOM 721 O O . ALA A 1 87 ? 8.173 -12.894 -0.808 1.00 79.88 87 ALA A O 1
ATOM 722 N N . PHE A 1 88 ? 6.292 -12.608 0.366 1.00 83.38 88 PHE A N 1
ATOM 723 C CA . PHE A 1 88 ? 6.446 -11.154 0.444 1.00 83.38 88 PHE A CA 1
ATOM 724 C C . PHE A 1 88 ? 7.759 -10.716 1.112 1.00 83.38 88 PHE A C 1
ATOM 726 O O . PHE A 1 88 ? 8.446 -9.840 0.594 1.00 83.38 88 PHE A O 1
ATOM 733 N N . LEU A 1 89 ? 8.159 -11.365 2.210 1.00 83.56 89 LEU A N 1
ATOM 734 C CA . LEU A 1 89 ? 9.438 -11.128 2.884 1.00 83.56 89 LEU A CA 1
ATOM 735 C C . LEU A 1 89 ? 10.639 -11.414 1.975 1.00 83.56 89 LEU A C 1
ATOM 737 O O . LEU A 1 89 ? 11.606 -10.657 2.004 1.00 83.56 89 LEU A O 1
ATOM 741 N N . GLN A 1 90 ? 10.582 -12.477 1.169 1.00 84.31 90 GLN A N 1
ATOM 742 C CA . GLN A 1 90 ? 11.627 -12.784 0.189 1.00 84.31 90 GLN A CA 1
ATOM 743 C C . GLN A 1 90 ? 11.736 -11.685 -0.875 1.00 84.31 90 GLN A C 1
ATOM 745 O O . GLN A 1 90 ? 12.849 -11.261 -1.184 1.00 84.31 90 GLN A O 1
ATOM 750 N N . MET A 1 91 ? 10.608 -11.153 -1.358 1.00 86.25 91 MET A N 1
ATOM 751 C CA . MET A 1 91 ? 10.624 -10.055 -2.336 1.00 86.25 91 MET A CA 1
ATOM 752 C C . MET A 1 91 ? 11.206 -8.777 -1.738 1.00 86.25 91 MET A C 1
ATOM 754 O O . MET A 1 91 ? 12.049 -8.134 -2.358 1.00 86.25 91 MET A O 1
ATOM 758 N N . LEU A 1 92 ? 10.816 -8.441 -0.504 1.00 88.25 92 LEU A N 1
ATOM 759 C CA . LEU A 1 92 ? 11.399 -7.309 0.217 1.00 88.25 92 LEU A CA 1
ATOM 760 C C . LEU A 1 92 ? 12.910 -7.486 0.407 1.00 88.25 92 LEU A C 1
ATOM 762 O O . LEU A 1 92 ? 13.659 -6.524 0.262 1.00 88.25 92 LEU A O 1
ATOM 766 N N . ALA A 1 93 ? 13.377 -8.704 0.695 1.00 86.88 93 ALA A N 1
ATOM 767 C CA . ALA A 1 93 ? 14.805 -8.983 0.816 1.00 86.88 93 ALA A CA 1
ATOM 768 C C . ALA A 1 93 ? 15.555 -8.749 -0.507 1.00 86.88 93 ALA A C 1
ATOM 770 O O . ALA A 1 93 ? 16.629 -8.151 -0.484 1.00 86.88 93 ALA A O 1
ATOM 771 N N . GLN A 1 94 ? 14.983 -9.149 -1.647 1.00 85.56 94 GLN A N 1
ATOM 772 C CA . GLN A 1 94 ? 15.566 -8.897 -2.972 1.00 85.56 94 GLN A CA 1
ATOM 773 C C . GLN A 1 94 ? 15.621 -7.402 -3.301 1.00 85.56 94 GLN A C 1
ATOM 775 O O . GLN A 1 94 ? 16.657 -6.918 -3.755 1.00 85.56 94 GLN A O 1
ATOM 780 N N . THR A 1 95 ? 14.570 -6.644 -2.974 1.00 86.94 95 THR A N 1
ATOM 781 C CA . THR A 1 95 ? 14.604 -5.177 -3.077 1.00 86.94 95 THR A CA 1
ATOM 782 C C . THR A 1 95 ? 15.721 -4.575 -2.226 1.00 86.94 95 THR A C 1
ATOM 784 O O . THR A 1 95 ? 16.474 -3.726 -2.695 1.00 86.94 95 THR A O 1
ATOM 787 N N . LEU A 1 96 ? 15.884 -5.041 -0.983 1.00 84.06 96 LEU A N 1
ATOM 788 C CA . LEU A 1 96 ? 16.924 -4.549 -0.075 1.00 84.06 96 LEU A CA 1
ATOM 789 C C . LEU A 1 96 ? 18.352 -4.854 -0.544 1.00 84.06 96 LEU A C 1
ATOM 791 O O . LEU A 1 96 ? 19.267 -4.092 -0.235 1.00 84.06 96 LEU A O 1
ATOM 795 N N . GLN A 1 97 ? 18.558 -5.938 -1.293 1.00 82.88 97 GLN A N 1
ATOM 796 C CA . GLN A 1 97 ? 19.859 -6.249 -1.891 1.00 82.88 97 GLN A CA 1
ATOM 797 C C . GLN A 1 97 ? 20.232 -5.280 -3.019 1.00 82.88 97 GLN A C 1
ATOM 799 O O . GLN A 1 97 ? 21.415 -5.000 -3.183 1.00 82.88 97 GLN A O 1
ATOM 804 N N . GLY A 1 98 ? 19.246 -4.737 -3.741 1.00 76.81 98 GLY A N 1
ATOM 805 C CA . GLY A 1 98 ? 19.460 -3.734 -4.788 1.00 76.81 98 GLY A CA 1
ATOM 806 C C . GLY A 1 98 ? 19.816 -2.332 -4.276 1.00 76.81 98 GLY A C 1
ATOM 807 O O . GLY A 1 98 ? 20.194 -1.483 -5.075 1.00 76.81 98 GLY A O 1
ATOM 808 N N . PHE A 1 99 ? 19.709 -2.078 -2.966 1.00 63.81 99 PHE A N 1
ATOM 809 C CA . PHE A 1 99 ? 20.103 -0.806 -2.341 1.00 63.81 99 PHE A CA 1
ATOM 810 C C . PHE A 1 99 ? 21.565 -0.773 -1.846 1.00 63.81 99 PHE A C 1
ATOM 812 O O . PHE A 1 99 ? 21.957 0.212 -1.218 1.00 63.81 99 PHE A O 1
ATOM 819 N N . ARG A 1 100 ? 22.353 -1.835 -2.062 1.00 53.81 100 ARG A N 1
ATOM 820 C CA . ARG A 1 100 ? 23.785 -1.890 -1.712 1.00 53.81 100 ARG A CA 1
ATOM 821 C C . ARG A 1 100 ? 24.656 -1.472 -2.885 1.00 53.81 100 ARG A C 1
ATOM 823 O O . ARG A 1 100 ? 25.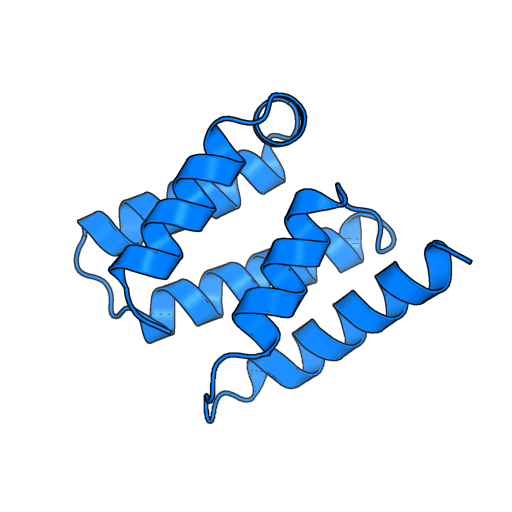663 -0.787 -2.609 1.00 53.81 100 ARG A O 1
#

InterPro domains:
  IPR015046 Lactococcin-A immunity protein-like [PF08951] (1-78)
  IPR023130 Ta0600-like superfamily [G3DSA:1.20.1440.50] (3-76)

Radius of gyration: 12.66 Å; chains: 1; bounding box: 40×31×27 Å

pLDDT: mean 89.76, std 11.01, range [53.81, 98.5]